Protein AF-A0A109FCH4-F1 (afdb_monomer_lite)

Structure (mmCIF, N/CA/C/O backbone):
data_AF-A0A109FCH4-F1
#
_entry.id   AF-A0A109FCH4-F1
#
loop_
_atom_site.group_PDB
_atom_site.id
_atom_site.type_symbol
_atom_site.label_atom_id
_atom_site.label_alt_id
_atom_site.label_comp_id
_atom_site.label_asym_id
_atom_site.label_entity_id
_atom_site.label_seq_id
_atom_site.pdbx_PDB_ins_code
_atom_site.Cartn_x
_atom_site.Cartn_y
_atom_site.Cartn_z
_atom_site.occupancy
_atom_site.B_iso_or_equiv
_atom_site.auth_seq_id
_atom_site.auth_comp_id
_atom_site.auth_asym_id
_atom_site.auth_atom_id
_atom_site.pdbx_PDB_model_num
ATOM 1 N N . ALA A 1 1 ? 13.100 -38.965 -36.582 1.00 51.53 1 ALA A N 1
ATOM 2 C CA . ALA A 1 1 ? 13.934 -38.171 -35.662 1.00 51.53 1 ALA A CA 1
ATOM 3 C C . ALA A 1 1 ? 13.176 -38.039 -34.350 1.00 51.53 1 ALA A C 1
ATOM 5 O O . ALA A 1 1 ? 12.057 -37.543 -34.364 1.00 51.53 1 ALA A O 1
ATOM 6 N N . GLN A 1 2 ? 13.714 -38.587 -33.262 1.00 56.44 2 GLN A N 1
ATOM 7 C CA . GLN A 1 2 ? 13.117 -38.483 -31.931 1.00 56.44 2 GLN A CA 1
ATOM 8 C C . GLN A 1 2 ? 13.520 -37.127 -31.345 1.00 56.44 2 GLN A C 1
ATOM 10 O O . GLN A 1 2 ? 14.708 -36.819 -31.294 1.00 56.44 2 GLN A O 1
ATOM 15 N N . PHE A 1 3 ? 12.540 -36.293 -30.993 1.00 59.66 3 PHE A N 1
ATOM 16 C CA . PHE A 1 3 ? 12.796 -35.001 -30.355 1.00 59.66 3 PHE A CA 1
ATOM 17 C C . PHE A 1 3 ? 13.486 -35.216 -28.994 1.00 59.66 3 PHE A C 1
ATOM 19 O O . PHE A 1 3 ? 13.134 -36.173 -28.297 1.00 59.66 3 PHE A O 1
ATOM 26 N N . PRO A 1 4 ? 14.454 -34.364 -28.601 1.00 74.62 4 PRO A N 1
ATOM 27 C CA . PRO A 1 4 ? 15.055 -34.445 -27.275 1.00 74.62 4 PRO A CA 1
ATOM 28 C C . PRO A 1 4 ? 13.989 -34.193 -26.190 1.00 74.62 4 PRO A C 1
ATOM 30 O O . PRO A 1 4 ? 13.056 -33.417 -26.429 1.00 74.62 4 PRO A O 1
ATOM 33 N N . PRO A 1 5 ? 14.092 -34.835 -25.009 1.00 70.62 5 PRO A N 1
ATOM 34 C CA . PRO A 1 5 ? 13.203 -34.557 -23.886 1.00 70.62 5 PRO A CA 1
ATOM 35 C C . PRO A 1 5 ? 13.268 -33.066 -23.546 1.00 70.62 5 PRO A C 1
ATOM 37 O O . PRO A 1 5 ? 14.356 -32.523 -23.371 1.00 70.62 5 PRO A O 1
ATOM 40 N N . ARG A 1 6 ? 12.115 -32.394 -23.479 1.00 69.12 6 ARG A N 1
ATOM 41 C CA . ARG A 1 6 ? 12.056 -31.017 -22.976 1.00 69.12 6 ARG A CA 1
ATOM 42 C C . ARG A 1 6 ? 12.426 -31.053 -21.495 1.00 69.12 6 ARG A C 1
ATOM 44 O O . ARG A 1 6 ? 11.813 -31.808 -20.742 1.00 69.12 6 ARG A O 1
ATOM 51 N N . GLU A 1 7 ? 13.422 -30.269 -21.094 1.00 68.62 7 GLU A N 1
ATOM 52 C CA . GLU A 1 7 ? 13.669 -29.998 -19.678 1.00 68.62 7 GLU A CA 1
ATOM 53 C C . GLU A 1 7 ? 12.380 -29.420 -19.070 1.00 68.62 7 GLU A C 1
ATOM 55 O O . GLU A 1 7 ? 11.765 -28.549 -19.694 1.00 68.62 7 GLU A O 1
ATOM 60 N N . PRO A 1 8 ? 11.917 -29.893 -17.900 1.00 60.28 8 PRO A N 1
ATOM 61 C CA . PRO A 1 8 ? 10.798 -29.267 -17.210 1.00 60.28 8 PRO A CA 1
ATOM 62 C C . PRO A 1 8 ? 11.182 -27.830 -16.831 1.00 60.28 8 PRO A C 1
ATOM 64 O O . PRO A 1 8 ? 11.870 -27.601 -15.843 1.00 60.28 8 PRO A O 1
ATOM 67 N N . THR A 1 9 ? 10.758 -26.849 -17.628 1.00 58.59 9 THR A N 1
ATOM 68 C CA . THR A 1 9 ? 10.867 -25.412 -17.318 1.00 58.59 9 THR A CA 1
ATOM 69 C C . THR A 1 9 ? 9.698 -24.953 -16.441 1.00 58.59 9 THR A C 1
ATOM 71 O O . THR A 1 9 ? 9.208 -23.843 -16.605 1.00 58.59 9 THR A O 1
ATOM 74 N N . ASP A 1 10 ? 9.215 -25.799 -15.529 1.00 61.34 10 ASP A N 1
ATOM 75 C CA . ASP A 1 10 ? 8.246 -25.348 -14.533 1.00 61.34 10 ASP A CA 1
ATOM 76 C C . ASP A 1 10 ? 9.011 -24.895 -13.287 1.00 61.34 10 ASP A C 1
ATOM 78 O O . ASP A 1 10 ? 9.591 -25.734 -12.585 1.00 61.34 10 ASP A O 1
ATOM 82 N N . PRO A 1 11 ? 9.059 -23.582 -12.986 1.00 58.03 11 PRO A N 1
ATOM 83 C CA . PRO A 1 11 ? 9.460 -23.151 -11.661 1.00 58.03 11 PRO A CA 1
ATOM 84 C C . PRO A 1 11 ? 8.454 -23.779 -10.691 1.00 58.03 11 PRO A C 1
ATOM 86 O O . PRO A 1 11 ? 7.252 -23.599 -10.833 1.00 58.03 11 PRO A O 1
ATOM 89 N N . ALA A 1 12 ? 8.976 -24.598 -9.782 1.00 60.97 12 ALA A N 1
ATOM 90 C CA . ALA A 1 12 ? 8.263 -25.533 -8.920 1.00 60.97 12 ALA A CA 1
ATOM 91 C C . ALA A 1 12 ? 6.819 -25.137 -8.508 1.00 60.97 12 ALA A C 1
ATOM 93 O O . ALA A 1 12 ? 6.588 -23.984 -8.144 1.00 60.97 12 ALA A O 1
ATOM 94 N N . PRO A 1 13 ? 5.888 -26.105 -8.358 1.00 60.31 13 PRO A N 1
ATOM 95 C CA . PRO A 1 13 ? 4.519 -25.892 -7.839 1.00 60.31 13 PRO A CA 1
ATOM 96 C C . PRO A 1 13 ? 4.459 -25.349 -6.391 1.00 60.31 13 PRO A C 1
ATOM 98 O O . PRO A 1 13 ? 3.411 -25.248 -5.760 1.00 60.31 13 PRO A O 1
ATOM 101 N N . THR A 1 14 ? 5.603 -25.003 -5.807 1.00 61.03 14 THR A N 1
ATOM 102 C CA . THR A 1 14 ? 5.715 -24.437 -4.469 1.00 61.03 14 THR A CA 1
ATOM 103 C C . THR A 1 14 ? 5.437 -22.934 -4.449 1.00 61.03 14 THR A C 1
ATOM 105 O O . THR A 1 14 ? 4.843 -22.468 -3.475 1.00 61.03 14 THR A O 1
ATOM 108 N N . VAL A 1 15 ? 5.777 -22.177 -5.504 1.00 67.69 15 VAL A N 1
ATOM 109 C CA . VAL A 1 15 ? 5.614 -20.704 -5.515 1.00 67.69 15 VAL A CA 1
ATOM 110 C C . VAL A 1 15 ? 4.144 -20.278 -5.434 1.00 67.69 15 VAL A C 1
ATOM 112 O O . VAL A 1 15 ? 3.804 -19.344 -4.709 1.00 67.69 15 VAL A O 1
ATOM 115 N N . GLU A 1 16 ? 3.253 -21.007 -6.107 1.00 72.75 16 GLU A N 1
ATOM 116 C CA . GLU A 1 16 ? 1.803 -20.765 -6.075 1.00 72.75 16 GLU A CA 1
ATOM 117 C C . GLU A 1 16 ? 1.202 -20.993 -4.678 1.00 72.75 16 GLU A C 1
ATOM 119 O O . GLU A 1 16 ? 0.418 -20.180 -4.180 1.00 72.75 16 GLU A O 1
ATOM 124 N N . SER A 1 17 ? 1.634 -22.055 -3.993 1.00 80.12 17 SER A N 1
ATOM 125 C CA . SER A 1 17 ? 1.153 -22.385 -2.648 1.00 80.12 17 SER A CA 1
ATOM 126 C C . SER A 1 17 ? 1.642 -21.389 -1.587 1.00 80.12 17 SER A C 1
ATOM 128 O O . SER A 1 17 ? 0.905 -21.052 -0.658 1.00 80.12 17 SER A O 1
ATOM 130 N N . GLN A 1 18 ? 2.853 -20.849 -1.749 1.00 83.62 18 GLN A N 1
ATOM 131 C CA . GLN A 1 18 ? 3.418 -19.838 -0.852 1.00 83.62 18 GLN A CA 1
ATOM 132 C C . GLN A 1 18 ? 2.664 -18.509 -0.951 1.00 83.62 18 GLN A C 1
ATOM 134 O O . GLN A 1 18 ? 2.356 -17.904 0.078 1.00 83.62 18 GLN A O 1
ATOM 139 N N . GLY A 1 19 ? 2.302 -18.089 -2.168 1.00 87.00 19 GLY A N 1
ATOM 140 C CA . GLY A 1 19 ? 1.474 -16.901 -2.386 1.00 87.00 19 GLY A CA 1
ATOM 141 C C . GLY A 1 19 ? 0.103 -17.016 -1.717 1.00 87.00 19 GLY A C 1
ATOM 142 O O . GLY A 1 19 ? -0.350 -16.064 -1.084 1.00 87.00 19 GLY A O 1
ATOM 143 N N . PHE A 1 20 ? -0.525 -18.195 -1.775 1.00 87.88 20 PHE A N 1
ATOM 144 C CA . PHE A 1 20 ? -1.823 -18.433 -1.137 1.00 87.88 20 PHE A CA 1
ATOM 145 C C . PHE A 1 20 ? -1.762 -18.334 0.394 1.00 87.88 20 PHE A C 1
ATOM 147 O O . PHE A 1 20 ? -2.582 -17.647 1.004 1.00 87.88 20 PHE A O 1
ATOM 154 N N . VAL A 1 21 ? -0.769 -18.966 1.030 1.00 92.25 21 VAL A N 1
ATOM 155 C CA . VAL A 1 21 ? -0.604 -18.899 2.494 1.00 92.25 21 VAL A CA 1
ATOM 156 C C . VAL A 1 21 ? -0.308 -17.470 2.950 1.00 92.25 21 VAL A C 1
ATOM 158 O O . VAL A 1 21 ? -0.890 -17.008 3.933 1.00 92.25 21 VAL A O 1
ATOM 161 N N . LEU A 1 22 ? 0.541 -16.742 2.218 1.00 89.81 22 LEU A N 1
ATOM 162 C CA . LEU A 1 22 ? 0.817 -15.329 2.493 1.00 89.81 22 LEU A CA 1
ATOM 163 C C . LEU A 1 22 ? -0.423 -14.449 2.289 1.00 89.81 22 LEU A C 1
ATOM 165 O O . LEU A 1 22 ? -0.656 -13.529 3.074 1.00 89.81 22 LEU A O 1
ATOM 169 N N . TYR A 1 23 ? -1.249 -14.737 1.282 1.00 91.00 23 TYR A N 1
ATOM 170 C CA . TYR A 1 23 ? -2.497 -14.014 1.043 1.00 91.00 23 TYR A CA 1
ATOM 171 C C . TYR A 1 23 ? -3.487 -14.202 2.198 1.00 91.00 23 TYR A C 1
ATOM 173 O O . TYR A 1 23 ? -3.973 -13.223 2.757 1.00 91.00 23 TYR A O 1
ATOM 181 N N . ILE A 1 24 ? -3.728 -15.443 2.628 1.00 94.50 24 ILE A N 1
ATOM 182 C CA . ILE A 1 24 ? -4.612 -15.713 3.770 1.00 94.50 24 ILE A CA 1
ATOM 183 C C . ILE A 1 24 ? -4.035 -15.125 5.064 1.00 94.50 24 ILE A C 1
ATOM 185 O O . ILE A 1 24 ? -4.763 -14.483 5.821 1.00 94.50 24 ILE A O 1
ATOM 189 N N . GLY A 1 25 ? -2.730 -15.282 5.306 1.00 94.06 25 GLY A N 1
ATOM 190 C CA . GLY A 1 25 ? -2.063 -14.721 6.482 1.00 94.06 25 GLY A CA 1
ATOM 191 C C . GLY A 1 25 ? -2.150 -13.194 6.542 1.00 94.06 25 GLY A C 1
ATOM 192 O O . GLY A 1 25 ? -2.493 -12.637 7.586 1.00 94.06 25 GLY A O 1
ATOM 193 N N . SER A 1 26 ? -1.908 -12.514 5.418 1.00 92.88 26 SER A N 1
ATOM 194 C CA . SER A 1 26 ? -2.032 -11.055 5.324 1.00 92.88 26 SER A CA 1
ATOM 195 C C . SER A 1 26 ? -3.479 -10.589 5.471 1.00 92.88 26 SER A C 1
ATOM 197 O O . SER A 1 26 ? -3.720 -9.596 6.152 1.00 92.88 26 SER A O 1
ATOM 199 N N . LEU A 1 27 ? -4.451 -11.330 4.931 1.00 91.38 27 LEU A N 1
ATOM 200 C CA . LEU A 1 27 ? -5.872 -11.025 5.082 1.00 91.38 27 LEU A CA 1
ATOM 201 C C . LEU A 1 27 ? -6.338 -11.168 6.537 1.00 91.38 27 LEU A C 1
ATOM 203 O O . LEU A 1 27 ? -7.013 -10.278 7.049 1.00 91.38 27 LEU A O 1
ATOM 207 N N . VAL A 1 28 ? -5.942 -12.237 7.234 1.00 91.69 28 VAL A N 1
ATOM 208 C CA . VAL A 1 28 ? -6.255 -12.422 8.663 1.00 91.69 28 VAL A CA 1
ATOM 209 C C . VAL A 1 28 ? -5.618 -11.318 9.507 1.00 91.69 28 VAL A C 1
ATOM 211 O O . VAL A 1 28 ? -6.297 -10.725 10.346 1.00 91.69 28 VAL A O 1
ATOM 214 N N . ALA A 1 29 ? -4.344 -11.001 9.263 1.00 88.12 29 ALA A N 1
ATOM 215 C CA . ALA A 1 29 ? -3.657 -9.910 9.950 1.00 88.12 29 ALA A CA 1
ATOM 216 C C . ALA A 1 29 ? -4.328 -8.554 9.676 1.00 88.12 29 ALA A C 1
ATOM 218 O O . ALA A 1 29 ? -4.507 -7.757 10.594 1.00 88.12 29 ALA A O 1
ATOM 219 N N . TYR A 1 30 ? -4.759 -8.312 8.436 1.00 84.31 30 TYR A N 1
ATOM 220 C CA . TYR A 1 30 ? -5.465 -7.096 8.047 1.00 84.31 30 TYR A CA 1
ATOM 221 C C . TYR A 1 30 ? -6.823 -6.974 8.741 1.00 84.31 30 TYR A C 1
ATOM 223 O O . TYR A 1 30 ? -7.126 -5.931 9.311 1.00 84.31 30 TYR A O 1
ATOM 231 N N . VAL A 1 31 ? -7.622 -8.042 8.774 1.00 85.69 31 VAL A N 1
ATOM 232 C CA . VAL A 1 31 ? -8.904 -8.045 9.496 1.00 85.69 31 VAL A CA 1
ATOM 233 C C . VAL A 1 31 ? -8.684 -7.821 10.991 1.00 85.69 31 VAL A C 1
ATOM 235 O O . VAL A 1 31 ? -9.387 -7.011 11.587 1.00 85.69 31 VAL A O 1
ATOM 238 N N . MET A 1 32 ? -7.686 -8.470 11.596 1.00 83.12 32 MET A N 1
ATOM 239 C CA . MET A 1 32 ? -7.332 -8.254 13.003 1.00 83.12 32 MET A CA 1
ATOM 240 C C . MET A 1 32 ? -6.916 -6.801 13.270 1.00 83.12 32 MET A C 1
ATOM 242 O O . MET A 1 32 ? -7.343 -6.214 14.263 1.00 83.12 32 MET A O 1
ATOM 246 N N . TYR A 1 33 ? -6.146 -6.203 12.360 1.00 80.38 33 TYR A N 1
ATOM 247 C CA . TYR A 1 33 ? -5.768 -4.795 12.412 1.00 80.38 33 TYR A CA 1
ATOM 248 C C . TYR A 1 33 ? -6.984 -3.864 12.311 1.00 80.38 33 TYR A C 1
ATOM 250 O O . TYR A 1 33 ? -7.102 -2.936 13.108 1.00 80.38 33 TYR A O 1
ATOM 258 N N . LEU A 1 34 ? -7.919 -4.125 11.390 1.00 80.31 34 LEU A N 1
ATOM 259 C CA . LEU A 1 34 ? -9.155 -3.345 11.275 1.00 80.31 34 LEU A CA 1
ATOM 260 C C . LEU A 1 34 ? -10.013 -3.478 12.534 1.00 80.31 34 LEU A C 1
ATOM 262 O O . LEU A 1 34 ? -10.495 -2.474 13.052 1.00 80.31 34 LEU A O 1
ATOM 266 N N . VAL A 1 35 ? -10.178 -4.695 13.058 1.00 78.75 35 VAL A N 1
ATOM 267 C CA . VAL A 1 35 ? -10.902 -4.919 14.314 1.00 78.75 35 VAL A CA 1
ATOM 268 C C . VAL A 1 35 ? -10.251 -4.108 15.430 1.00 78.75 35 VAL A C 1
ATOM 270 O O . VAL A 1 35 ? -10.953 -3.366 16.103 1.00 78.75 35 VAL A O 1
ATOM 273 N N . TRP A 1 36 ? -8.926 -4.154 15.578 1.00 74.81 36 TRP A N 1
ATOM 274 C CA . TRP A 1 36 ? -8.209 -3.353 16.573 1.00 74.81 36 TRP A CA 1
ATOM 275 C C . TRP A 1 36 ? -8.378 -1.835 16.368 1.00 74.81 36 TRP A C 1
ATOM 277 O O . TRP A 1 36 ? -8.607 -1.110 17.333 1.00 74.81 36 TRP A O 1
ATOM 287 N N . ALA A 1 37 ? -8.337 -1.352 15.124 1.00 74.88 37 ALA A N 1
ATOM 288 C CA . ALA A 1 37 ? -8.497 0.065 14.796 1.00 74.88 37 ALA A CA 1
ATOM 289 C C . ALA A 1 37 ? -9.921 0.590 15.080 1.00 74.88 37 ALA A C 1
ATOM 291 O O . ALA A 1 37 ? -10.087 1.695 15.604 1.00 74.88 37 ALA A O 1
ATOM 292 N N . PHE A 1 38 ? -10.952 -0.198 14.756 1.00 70.81 38 PHE A N 1
ATOM 293 C CA . PHE A 1 38 ? -12.358 0.207 14.873 1.00 70.81 38 PHE A CA 1
ATOM 294 C C . PHE A 1 38 ? -13.008 -0.145 16.220 1.00 70.81 38 PHE A C 1
ATOM 296 O O . PHE A 1 38 ? -14.045 0.436 16.553 1.00 70.81 38 PHE A O 1
ATOM 303 N N . LEU A 1 39 ? -12.437 -1.054 17.019 1.00 68.12 39 LEU A N 1
ATOM 304 C CA . LEU A 1 39 ? -13.032 -1.455 18.297 1.00 68.12 39 LEU A CA 1
ATOM 305 C C . LEU A 1 39 ? -13.021 -0.280 19.295 1.00 68.12 39 LEU A C 1
ATOM 307 O O . LEU A 1 39 ? -11.967 0.322 19.515 1.00 68.12 39 LEU A O 1
ATOM 311 N N . PRO A 1 40 ? -14.167 0.091 19.901 1.00 62.84 40 PRO A N 1
ATOM 312 C CA . PRO A 1 40 ? -14.219 1.215 20.824 1.00 62.84 40 PRO A CA 1
ATOM 313 C C . PRO A 1 40 ? -13.473 0.911 22.132 1.00 62.84 40 PRO A C 1
ATOM 315 O O . PRO A 1 40 ? -13.527 -0.201 22.650 1.00 62.84 40 PRO A O 1
ATOM 318 N N . GLU A 1 41 ? -12.815 1.938 22.672 1.00 60.78 41 GLU A N 1
ATOM 319 C CA . GLU A 1 41 ? -11.886 1.917 23.818 1.00 60.78 41 GLU A CA 1
ATOM 320 C C . GLU A 1 41 ? -12.429 1.184 25.059 1.00 60.78 41 GLU A C 1
ATOM 322 O O . GLU A 1 41 ? -11.699 0.481 25.752 1.00 60.78 41 GLU A O 1
ATOM 327 N N . GLN A 1 42 ? -13.746 1.239 25.266 1.00 60.28 42 GLN A N 1
ATOM 328 C CA . GLN A 1 42 ? -14.472 0.527 26.321 1.00 60.28 42 GLN A CA 1
ATOM 329 C C . GLN A 1 42 ? -14.291 -1.005 26.309 1.00 60.28 42 GLN A C 1
ATOM 331 O O . GLN A 1 42 ? -14.307 -1.625 27.369 1.00 60.28 42 GLN A O 1
ATOM 336 N N . TRP A 1 43 ? -14.075 -1.626 25.144 1.00 63.78 43 TRP A N 1
ATOM 337 C CA . TRP A 1 43 ? -13.827 -3.072 25.048 1.00 63.78 43 TRP A CA 1
ATOM 338 C C . TRP A 1 43 ? -12.364 -3.431 25.333 1.00 63.78 43 TRP A C 1
ATOM 340 O O . TRP A 1 43 ? -12.095 -4.488 25.890 1.00 63.78 43 TRP A O 1
ATOM 350 N N . LEU A 1 44 ? -11.423 -2.544 24.997 1.00 65.19 44 LEU A N 1
ATOM 351 C CA . LEU A 1 44 ? -9.991 -2.720 25.273 1.00 65.19 44 LEU A CA 1
ATOM 352 C C . LEU A 1 44 ? -9.691 -2.620 26.773 1.00 65.19 44 LEU A C 1
ATOM 354 O O . LEU A 1 44 ? -8.972 -3.460 27.315 1.00 65.19 44 LEU A O 1
ATOM 358 N N . VAL A 1 45 ? -10.320 -1.657 27.453 1.00 63.28 45 VAL A N 1
ATOM 359 C CA . VAL A 1 45 ? -10.242 -1.520 28.915 1.00 63.28 45 VAL A CA 1
ATOM 360 C C . VAL A 1 45 ? -10.877 -2.731 29.611 1.00 63.28 45 VAL A C 1
ATOM 362 O O . VAL A 1 45 ? -10.325 -3.237 30.583 1.00 63.28 45 VAL A O 1
ATOM 365 N N . ALA A 1 46 ? -11.980 -3.270 29.075 1.00 62.97 46 ALA A N 1
ATOM 366 C CA . ALA A 1 46 ? -12.618 -4.477 29.611 1.00 62.97 46 ALA A CA 1
ATOM 367 C C . ALA A 1 46 ? -11.759 -5.7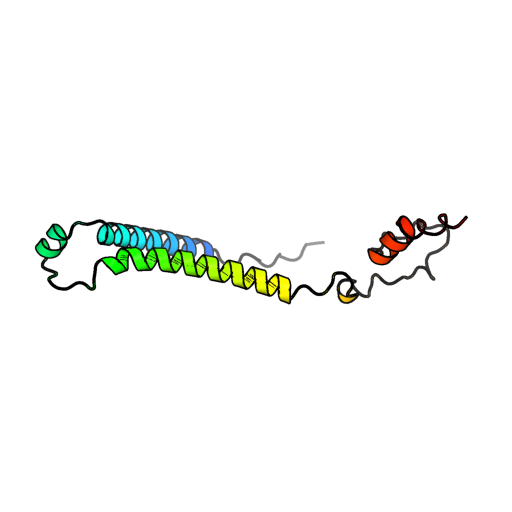52 29.468 1.00 62.97 46 ALA A C 1
ATOM 369 O O . ALA A 1 46 ? -11.927 -6.691 30.243 1.00 62.97 46 ALA A O 1
ATOM 370 N N . ILE A 1 47 ? -10.832 -5.785 28.505 1.00 69.94 47 ILE A N 1
ATOM 371 C CA . ILE A 1 47 ? -9.877 -6.888 28.289 1.00 69.94 47 ILE A CA 1
ATOM 372 C C . ILE A 1 47 ? -8.618 -6.730 29.177 1.00 69.94 47 ILE A C 1
ATOM 374 O O . ILE A 1 47 ? -7.789 -7.635 29.242 1.00 69.94 47 ILE A O 1
ATOM 378 N N . GLY A 1 48 ? -8.497 -5.626 29.929 1.00 66.56 48 GLY A N 1
ATOM 379 C CA . GLY A 1 48 ? -7.415 -5.404 30.897 1.00 66.56 48 GLY A CA 1
ATOM 380 C C . GLY A 1 48 ? -6.135 -4.816 30.298 1.00 66.56 48 GLY A C 1
ATOM 381 O O . GLY A 1 48 ? -5.067 -4.933 30.893 1.00 66.56 48 GLY A O 1
ATOM 382 N N . ILE A 1 49 ? -6.216 -4.194 29.118 1.00 60.91 49 ILE A N 1
ATOM 383 C CA . ILE A 1 49 ? -5.076 -3.522 28.482 1.00 60.91 49 ILE A CA 1
ATOM 384 C C . ILE A 1 49 ? -5.157 -2.031 28.829 1.00 60.91 49 ILE A C 1
ATOM 386 O O . ILE A 1 49 ? -5.814 -1.252 28.145 1.00 60.91 49 ILE A O 1
ATOM 390 N N . GLU A 1 50 ? -4.507 -1.639 29.925 1.00 58.31 50 GLU A N 1
ATOM 391 C CA . GLU A 1 50 ? -4.528 -0.260 30.449 1.00 58.31 50 GLU A CA 1
ATOM 392 C C . GLU A 1 50 ? -3.559 0.695 29.736 1.00 58.31 50 GLU A C 1
ATOM 394 O O . GLU A 1 50 ? -3.646 1.908 29.916 1.00 58.31 50 GLU A O 1
ATOM 399 N N . TRP A 1 51 ? -2.651 0.184 28.897 1.00 53.44 51 TRP A N 1
ATOM 400 C CA . TRP A 1 51 ? -1.700 1.010 28.153 1.00 53.44 51 TRP A CA 1
ATOM 401 C C . TRP A 1 51 ? -1.637 0.598 26.681 1.00 53.44 51 TRP A C 1
ATOM 403 O O . TRP A 1 51 ? -1.184 -0.500 26.354 1.00 53.44 51 TRP A O 1
ATOM 413 N N . TYR A 1 52 ? -2.067 1.494 25.790 1.00 62.88 52 TYR A N 1
ATOM 414 C CA . TYR A 1 52 ? -1.822 1.398 24.352 1.00 62.88 52 TYR A CA 1
ATOM 415 C C . TYR A 1 52 ? -1.258 2.736 23.829 1.00 62.88 52 TYR A C 1
ATOM 417 O O . TYR A 1 52 ? -1.688 3.796 24.291 1.00 62.88 52 TYR A O 1
ATOM 425 N N . PRO A 1 53 ? -0.273 2.725 22.906 1.00 58.97 53 PRO A N 1
ATOM 426 C CA . PRO A 1 53 ? 0.191 3.942 22.238 1.00 58.97 53 PRO A CA 1
ATOM 427 C C . PRO A 1 53 ? -0.971 4.566 21.453 1.00 58.97 53 PRO A C 1
ATOM 429 O O . PRO A 1 53 ? -1.784 3.835 20.898 1.00 58.97 53 PRO A O 1
ATOM 432 N N . SER A 1 54 ? -1.060 5.901 21.440 1.00 63.56 54 SER A N 1
ATOM 433 C CA . SER A 1 54 ? -2.243 6.671 21.021 1.00 63.56 54 SER A CA 1
ATOM 434 C C . SER A 1 54 ? -2.980 6.129 19.785 1.00 63.56 54 SER A C 1
ATOM 436 O O . SER A 1 54 ? -2.393 5.660 18.811 1.00 63.56 54 SER A O 1
ATOM 438 N N . ARG A 1 55 ? -4.311 6.234 19.787 1.00 66.12 55 ARG A N 1
ATOM 439 C CA . ARG A 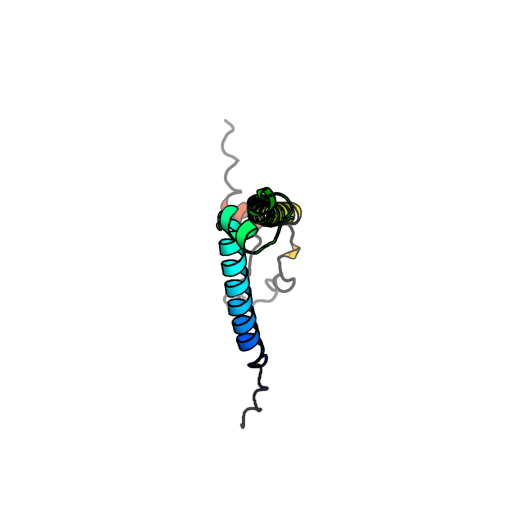1 55 ? -5.178 5.701 18.718 1.00 66.12 55 ARG A CA 1
ATOM 440 C C . ARG A 1 55 ? -4.890 6.290 17.331 1.00 66.12 55 ARG A C 1
ATOM 442 O O . ARG A 1 55 ? -5.271 5.703 16.322 1.00 66.12 55 ARG A O 1
ATOM 449 N N . ASP A 1 56 ? -4.163 7.401 17.281 1.00 69.75 56 ASP A N 1
ATOM 450 C CA . ASP A 1 56 ? -3.711 8.072 16.062 1.00 69.75 56 ASP A CA 1
ATOM 451 C C . ASP A 1 56 ? -2.872 7.157 15.163 1.00 69.75 56 ASP A C 1
ATOM 453 O O . ASP A 1 56 ? -2.926 7.276 13.939 1.00 69.75 56 ASP A O 1
ATOM 457 N N . TRP A 1 57 ? -2.158 6.183 15.737 1.00 72.50 57 TRP A N 1
ATOM 458 C CA . TRP A 1 57 ? -1.385 5.204 14.968 1.00 72.50 57 TRP A CA 1
ATOM 459 C C . TRP A 1 57 ? -2.259 4.347 14.040 1.00 72.50 57 TRP A C 1
ATOM 461 O O . TRP A 1 57 ? -1.800 3.944 12.969 1.00 72.50 57 TRP A O 1
ATOM 471 N N . ALA A 1 58 ? -3.534 4.129 14.380 1.00 75.31 58 ALA A N 1
ATOM 472 C CA . ALA A 1 58 ? -4.479 3.434 13.506 1.00 75.31 58 ALA A CA 1
ATOM 473 C C . ALA A 1 58 ? -4.792 4.225 12.220 1.00 75.31 58 ALA A C 1
ATOM 475 O O . ALA A 1 58 ? -5.109 3.632 11.194 1.00 75.31 58 ALA A O 1
ATOM 476 N N . LEU A 1 59 ? -4.672 5.555 12.254 1.00 72.50 59 LEU A N 1
ATOM 477 C CA . LEU A 1 59 ? -4.847 6.421 11.086 1.00 72.50 59 LEU A CA 1
ATOM 478 C C . LEU A 1 59 ? -3.512 6.698 10.377 1.00 72.50 59 LEU A C 1
ATOM 480 O O . LEU A 1 59 ? -3.456 6.735 9.147 1.00 72.50 59 LEU A O 1
ATOM 484 N N . LEU A 1 60 ? -2.428 6.872 11.141 1.00 83.50 60 LEU A N 1
ATOM 485 C CA . LEU A 1 60 ? -1.106 7.159 10.585 1.00 83.50 60 LEU A CA 1
ATOM 486 C C . LEU A 1 60 ? -0.589 6.021 9.705 1.00 83.50 60 LEU A C 1
ATOM 488 O O . LEU A 1 60 ? -0.028 6.300 8.653 1.00 83.50 60 LEU A O 1
ATOM 492 N N . VAL A 1 61 ? -0.779 4.758 10.100 1.00 81.69 61 VAL A N 1
ATOM 493 C CA . VAL A 1 61 ? -0.290 3.600 9.331 1.00 81.69 61 VAL A CA 1
ATOM 494 C C . VAL A 1 61 ? -0.870 3.552 7.906 1.00 81.69 61 VAL A C 1
ATOM 496 O O . VAL A 1 61 ? -0.078 3.549 6.962 1.00 81.69 61 VAL A O 1
ATOM 499 N N . PRO A 1 62 ? -2.202 3.566 7.683 1.00 81.12 62 PRO A N 1
ATOM 500 C CA . PRO A 1 62 ? -2.752 3.543 6.330 1.00 81.12 62 PRO A CA 1
ATOM 501 C C . PRO A 1 62 ? -2.419 4.819 5.550 1.00 81.12 62 PRO A C 1
ATOM 503 O O . PRO A 1 62 ? -2.100 4.734 4.365 1.00 81.12 62 PRO A O 1
ATOM 506 N N . ALA A 1 63 ? -2.419 5.987 6.202 1.00 84.38 63 ALA A N 1
ATOM 507 C CA . ALA A 1 63 ? -2.035 7.239 5.552 1.00 84.38 63 ALA A CA 1
ATOM 508 C C . ALA A 1 63 ? -0.571 7.211 5.077 1.00 84.38 63 ALA A C 1
ATOM 510 O O . ALA A 1 63 ? -0.273 7.606 3.950 1.00 84.38 63 ALA A O 1
ATOM 511 N N . TRP A 1 64 ? 0.341 6.691 5.902 1.00 89.12 64 TRP A N 1
ATOM 512 C CA . TRP A 1 64 ? 1.758 6.584 5.570 1.00 89.12 64 TRP A CA 1
ATOM 513 C C . TRP A 1 64 ? 2.010 5.587 4.436 1.00 89.12 64 TRP A C 1
ATOM 515 O O . TRP A 1 64 ? 2.803 5.882 3.547 1.00 89.12 64 TRP A O 1
ATOM 525 N N . ILE A 1 65 ? 1.288 4.459 4.400 1.00 89.62 65 ILE A N 1
ATOM 526 C CA . ILE A 1 65 ? 1.364 3.494 3.289 1.00 89.62 65 ILE A CA 1
ATOM 527 C C . ILE A 1 65 ? 0.950 4.151 1.967 1.00 89.62 65 ILE A C 1
ATOM 529 O O . ILE A 1 65 ? 1.672 4.032 0.978 1.00 89.62 65 ILE A O 1
ATOM 533 N N . VAL A 1 66 ? -0.173 4.877 1.939 1.00 89.69 66 VAL A N 1
ATOM 534 C CA . VAL A 1 66 ? -0.636 5.578 0.727 1.00 89.69 66 VAL A CA 1
ATOM 535 C C . VAL A 1 66 ? 0.395 6.610 0.263 1.00 89.69 66 VAL A C 1
ATOM 537 O O . VAL A 1 66 ? 0.722 6.663 -0.923 1.00 89.69 66 VAL A O 1
ATOM 540 N N . MET A 1 67 ? 0.957 7.387 1.194 1.00 93.00 67 MET A N 1
ATOM 541 C CA . MET A 1 67 ? 2.004 8.366 0.889 1.00 93.00 67 MET A CA 1
ATOM 542 C C . MET A 1 67 ? 3.288 7.710 0.371 1.00 93.00 67 MET A C 1
ATOM 544 O O . MET A 1 67 ? 3.893 8.223 -0.568 1.00 93.00 67 MET A O 1
ATOM 548 N N . LEU A 1 68 ? 3.690 6.569 0.936 1.00 93.75 68 LEU A N 1
ATOM 549 C CA . LEU A 1 68 ? 4.860 5.812 0.493 1.00 93.75 68 LEU A CA 1
ATOM 550 C C . LEU A 1 68 ? 4.660 5.285 -0.930 1.00 93.75 68 LEU A C 1
ATOM 552 O O . LEU A 1 68 ? 5.538 5.459 -1.772 1.00 93.75 68 LEU A O 1
ATOM 556 N N . VAL A 1 69 ? 3.497 4.700 -1.227 1.00 93.62 69 VAL A N 1
ATOM 557 C CA . VAL A 1 69 ? 3.163 4.227 -2.579 1.00 93.62 69 VAL A CA 1
ATOM 558 C C . VAL A 1 69 ? 3.206 5.386 -3.576 1.00 93.62 69 VAL A C 1
ATOM 560 O O . VAL A 1 69 ? 3.885 5.287 -4.598 1.00 93.62 69 VAL A O 1
ATOM 563 N N . ALA A 1 70 ? 2.555 6.510 -3.262 1.00 93.88 70 ALA A N 1
ATOM 564 C CA . ALA A 1 70 ? 2.595 7.704 -4.105 1.00 93.88 70 ALA A CA 1
ATOM 565 C C . ALA A 1 70 ? 4.035 8.206 -4.324 1.00 93.88 70 ALA A C 1
ATOM 567 O O . ALA A 1 70 ? 4.416 8.519 -5.451 1.00 93.88 70 ALA A O 1
ATOM 568 N N . PHE A 1 71 ? 4.858 8.222 -3.273 1.00 95.00 71 PHE A N 1
ATOM 569 C CA . PHE A 1 71 ? 6.264 8.612 -3.350 1.00 95.00 71 PHE A CA 1
ATOM 570 C C . PHE A 1 71 ? 7.084 7.692 -4.269 1.00 95.00 71 PHE A C 1
ATOM 572 O O . PHE A 1 71 ? 7.850 8.182 -5.101 1.00 95.00 71 PHE A O 1
ATOM 579 N N . VAL A 1 72 ? 6.905 6.371 -4.180 1.00 95.69 72 VAL A N 1
ATOM 580 C CA . VAL A 1 72 ? 7.566 5.402 -5.074 1.00 95.69 72 VAL A CA 1
ATOM 581 C C . VAL A 1 72 ? 7.154 5.619 -6.533 1.00 95.69 72 VAL A C 1
ATOM 583 O O . VAL A 1 72 ? 8.012 5.641 -7.410 1.00 95.69 72 VAL A O 1
ATOM 586 N N . TYR A 1 73 ? 5.871 5.853 -6.812 1.00 94.69 73 TYR A N 1
ATOM 587 C CA . TYR A 1 73 ? 5.420 6.123 -8.182 1.00 94.69 73 TYR A CA 1
ATOM 588 C C . TYR A 1 73 ? 5.976 7.433 -8.742 1.00 94.69 73 TYR A C 1
ATOM 590 O O . TYR A 1 73 ? 6.467 7.459 -9.870 1.00 94.69 73 TYR A O 1
ATOM 598 N N . ILE A 1 74 ? 5.931 8.514 -7.959 1.00 94.88 74 ILE A N 1
ATOM 599 C CA . ILE A 1 74 ? 6.453 9.819 -8.381 1.00 94.88 74 ILE A CA 1
ATOM 600 C C . ILE A 1 74 ? 7.964 9.739 -8.597 1.00 94.88 74 ILE A C 1
ATOM 602 O O . ILE A 1 74 ? 8.463 10.224 -9.610 1.00 94.88 74 ILE A O 1
ATOM 606 N N . SER A 1 75 ? 8.697 9.108 -7.678 1.00 93.62 75 SER A N 1
ATOM 607 C CA . SER A 1 75 ? 10.142 8.919 -7.825 1.00 93.62 75 SER A CA 1
ATOM 608 C C . SER A 1 75 ? 10.483 8.071 -9.046 1.00 93.62 75 SER A C 1
ATOM 610 O O . SER A 1 75 ? 11.360 8.465 -9.804 1.00 93.62 75 SER A O 1
ATOM 612 N N . TYR A 1 76 ? 9.763 6.977 -9.301 1.00 91.81 76 TYR A N 1
ATOM 613 C CA . TYR A 1 76 ? 9.947 6.169 -10.506 1.00 91.81 76 TYR A CA 1
ATOM 614 C C . TYR A 1 76 ? 9.672 6.964 -11.788 1.00 91.81 76 TYR A C 1
ATOM 616 O O . TYR A 1 76 ? 10.439 6.880 -12.747 1.00 91.81 76 TYR A O 1
ATOM 624 N N . PHE A 1 77 ? 8.614 7.775 -11.801 1.00 90.00 77 PHE A N 1
ATOM 625 C CA . PHE A 1 77 ? 8.297 8.658 -12.921 1.00 90.00 77 PHE A CA 1
ATOM 626 C C . PHE A 1 77 ? 9.404 9.694 -13.160 1.00 90.00 77 PHE A C 1
ATOM 628 O O . PHE A 1 77 ? 9.857 9.863 -14.290 1.00 90.00 77 PHE A O 1
ATOM 635 N N . LEU A 1 78 ? 9.893 10.338 -12.097 1.00 90.31 78 LEU A N 1
ATOM 636 C CA . LEU A 1 78 ? 11.020 11.272 -12.155 1.00 90.31 78 LEU A CA 1
ATOM 637 C C . LEU A 1 78 ? 12.298 10.589 -12.645 1.00 90.31 78 LEU A C 1
ATOM 639 O O . LEU A 1 78 ? 13.017 11.164 -13.455 1.00 90.31 78 LEU A O 1
ATOM 643 N N . LEU A 1 79 ? 12.567 9.365 -12.186 1.00 88.50 79 LEU A N 1
ATOM 644 C CA . LEU A 1 79 ? 13.713 8.576 -12.630 1.00 88.50 79 LEU A CA 1
ATOM 645 C C . LEU A 1 79 ? 13.588 8.219 -14.106 1.00 88.50 79 LEU A C 1
ATOM 647 O O . LEU A 1 79 ? 14.551 8.354 -14.841 1.00 88.50 79 LEU A O 1
ATOM 651 N N . THR A 1 80 ? 12.398 7.827 -14.552 1.00 85.19 80 THR A N 1
ATOM 652 C CA . THR A 1 80 ? 12.129 7.535 -15.964 1.00 85.19 80 THR A CA 1
ATOM 653 C C . THR A 1 80 ? 12.349 8.781 -16.815 1.00 85.19 80 THR A C 1
ATOM 655 O O . THR A 1 80 ? 13.032 8.704 -17.829 1.00 85.19 80 THR A O 1
ATOM 658 N N . MET A 1 81 ? 11.862 9.944 -16.375 1.00 81.69 81 MET A N 1
ATOM 659 C CA . MET A 1 81 ? 12.104 11.225 -17.049 1.00 81.69 81 MET A CA 1
ATOM 660 C C . MET A 1 81 ? 13.591 11.601 -17.071 1.00 81.69 81 MET A C 1
ATOM 662 O O . MET A 1 81 ? 14.102 12.015 -18.106 1.00 81.69 81 MET A O 1
ATOM 666 N N . TYR A 1 82 ? 14.302 11.429 -15.955 1.00 82.38 82 TYR A N 1
ATOM 667 C CA . TYR A 1 82 ? 15.736 11.710 -15.863 1.00 82.38 82 TYR A CA 1
ATOM 668 C C . TYR A 1 82 ? 16.577 10.746 -16.713 1.00 82.38 82 TYR A C 1
ATOM 670 O O . TYR A 1 82 ? 17.578 11.139 -17.304 1.00 82.38 82 TYR A O 1
ATOM 678 N N . SER A 1 83 ? 16.165 9.483 -16.780 1.00 74.44 83 SER A N 1
ATOM 679 C CA . SER A 1 83 ? 16.833 8.409 -17.510 1.00 74.44 83 SER A CA 1
ATOM 680 C C . SER A 1 83 ? 16.295 8.210 -18.923 1.00 74.44 83 SER A C 1
ATOM 682 O O . SER A 1 83 ? 16.665 7.219 -19.539 1.00 74.44 83 SER A O 1
ATOM 684 N N . THR A 1 84 ? 15.447 9.101 -19.448 1.00 66.88 84 THR A N 1
ATOM 685 C CA . THR A 1 84 ? 15.068 9.077 -20.866 1.00 66.88 84 THR A CA 1
ATOM 686 C C . THR A 1 84 ? 16.214 9.709 -21.665 1.00 66.88 84 THR A C 1
ATOM 688 O O . THR A 1 84 ? 16.322 10.938 -21.674 1.00 66.88 84 THR A O 1
ATOM 691 N N . PRO A 1 85 ? 17.104 8.932 -22.323 1.00 59.41 85 PRO A N 1
ATOM 692 C CA . PRO A 1 85 ? 17.945 9.485 -23.376 1.00 59.41 85 PRO A CA 1
ATOM 693 C C . PRO A 1 85 ? 17.037 10.151 -24.411 1.00 59.41 85 PRO A C 1
ATOM 695 O O . PRO A 1 85 ? 15.942 9.654 -24.687 1.00 59.41 85 PRO A O 1
ATOM 698 N N . SER A 1 86 ? 17.469 11.279 -24.981 1.00 55.84 86 SER A N 1
ATOM 699 C CA . SER A 1 86 ? 16.760 11.864 -26.116 1.00 55.84 86 SER A CA 1
ATOM 700 C C . SER A 1 86 ? 16.522 10.768 -27.159 1.00 55.84 86 SER A C 1
ATOM 702 O O . SER A 1 86 ? 17.409 9.958 -27.432 1.00 55.84 86 SER A O 1
ATOM 704 N N . LEU A 1 87 ? 15.329 10.742 -27.760 1.00 55.50 87 LEU A N 1
ATOM 705 C CA . LEU A 1 87 ? 14.950 9.793 -28.821 1.00 55.50 87 LEU A CA 1
ATOM 706 C C . LEU A 1 87 ? 15.890 9.838 -30.054 1.00 55.50 87 LEU A C 1
ATOM 708 O O . LEU A 1 87 ? 15.706 9.078 -30.997 1.00 55.50 87 LEU A O 1
ATOM 712 N N . ALA A 1 88 ? 16.888 10.725 -30.027 1.00 54.34 88 ALA A N 1
ATOM 713 C CA . ALA A 1 88 ? 17.928 10.954 -31.015 1.00 54.34 88 ALA A CA 1
ATOM 714 C C . ALA A 1 88 ? 19.197 10.100 -30.813 1.00 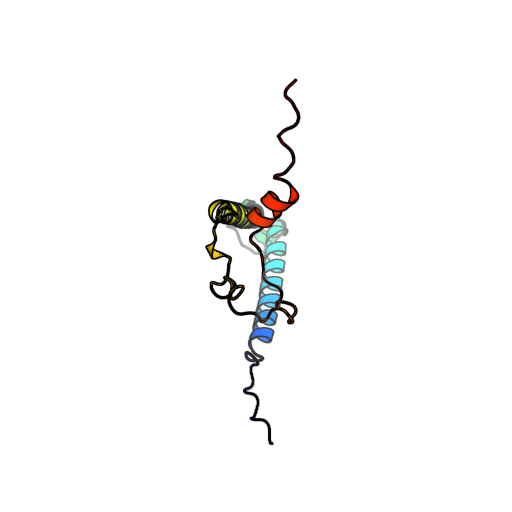54.34 88 ALA A C 1
ATOM 716 O O . ALA A 1 88 ? 20.118 10.171 -31.626 1.00 54.34 88 ALA A O 1
ATOM 717 N N . LEU A 1 89 ? 19.319 9.325 -29.725 1.00 54.91 89 LEU A N 1
ATOM 718 C CA . LEU A 1 89 ? 20.531 8.531 -29.510 1.00 54.91 89 LEU A CA 1
ATOM 719 C C . LEU A 1 89 ? 20.520 7.255 -30.380 1.00 54.91 89 LEU A C 1
ATOM 721 O O . LEU A 1 89 ? 19.611 6.436 -30.251 1.00 54.91 89 LEU A O 1
ATOM 725 N N . PRO A 1 90 ? 21.549 7.031 -31.223 1.00 54.62 90 PRO A N 1
ATOM 726 C CA . PRO A 1 90 ? 21.630 5.908 -32.164 1.00 54.62 90 PRO A CA 1
ATOM 727 C C . PRO A 1 90 ? 21.837 4.537 -31.491 1.00 54.62 90 PRO A C 1
ATOM 729 O O . PRO A 1 90 ? 22.010 3.532 -32.173 1.00 54.62 90 PRO A O 1
ATOM 732 N N . GLU A 1 91 ? 21.828 4.477 -30.159 1.00 54.06 91 GLU A N 1
ATOM 733 C CA . GLU A 1 91 ? 22.078 3.267 -29.367 1.00 54.06 91 GLU A CA 1
ATOM 734 C C . GLU A 1 91 ? 20.854 2.333 -29.289 1.00 54.06 91 GLU A C 1
ATOM 736 O O . GLU A 1 91 ? 20.981 1.160 -28.946 1.00 54.06 91 GLU A O 1
ATOM 741 N N . SER A 1 92 ? 19.668 2.823 -29.663 1.00 52.66 92 SER A N 1
ATOM 742 C CA . SER A 1 92 ? 18.448 2.020 -29.832 1.00 52.66 92 SER A CA 1
ATOM 743 C C . SER A 1 92 ? 18.399 1.249 -31.159 1.00 52.66 92 SER A C 1
ATOM 745 O O . SER A 1 92 ? 17.499 0.433 -31.356 1.00 52.66 92 SER A O 1
ATOM 747 N N . TYR A 1 93 ? 19.376 1.451 -32.050 1.00 54.31 93 TYR A N 1
ATOM 748 C CA . TYR A 1 93 ? 19.510 0.696 -33.293 1.00 54.31 93 TYR A CA 1
ATOM 749 C C . TYR A 1 93 ? 20.483 -0.467 -33.068 1.00 54.31 93 TYR A C 1
ATOM 751 O O . TYR A 1 93 ? 21.674 -0.264 -32.838 1.00 54.31 93 TYR A O 1
ATOM 759 N N . ASP A 1 94 ? 19.981 -1.707 -33.138 1.00 54.31 94 ASP A N 1
ATOM 760 C CA . ASP A 1 94 ? 20.825 -2.908 -33.197 1.00 54.31 94 ASP A CA 1
ATOM 761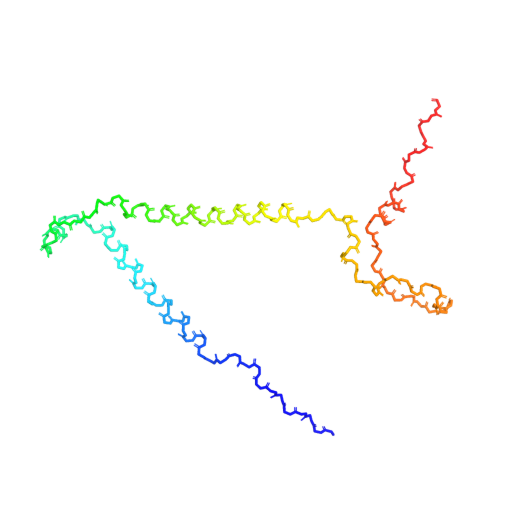 C C . ASP A 1 94 ? 21.824 -2.710 -34.343 1.00 54.31 94 ASP A C 1
ATOM 763 O O . ASP A 1 94 ? 21.408 -2.590 -35.490 1.00 54.31 94 ASP A O 1
ATOM 767 N N . GLY A 1 95 ? 23.135 -2.673 -34.074 1.00 55.38 95 GLY A N 1
ATOM 768 C CA . GLY A 1 95 ? 24.186 -2.388 -35.071 1.00 55.38 95 GLY A CA 1
ATOM 769 C C . GLY A 1 95 ? 24.243 -3.355 -36.268 1.00 55.38 95 GLY A C 1
ATOM 770 O O . GLY A 1 95 ? 25.120 -3.243 -37.120 1.00 55.38 95 GLY A O 1
ATOM 771 N N . LYS A 1 96 ? 23.305 -4.306 -36.339 1.00 53.88 96 LYS A N 1
ATOM 772 C CA . LYS A 1 96 ? 23.032 -5.209 -37.461 1.00 53.88 96 LYS A CA 1
ATOM 773 C C . LYS A 1 96 ? 22.020 -4.641 -38.470 1.00 53.88 96 LYS A C 1
ATOM 775 O O . LYS A 1 96 ? 21.877 -5.214 -39.547 1.00 53.88 96 LYS A O 1
ATOM 780 N N . SER A 1 97 ? 21.315 -3.553 -38.145 1.00 53.56 97 SER A N 1
ATOM 781 C CA . SER A 1 97 ? 20.346 -2.885 -39.030 1.00 53.56 97 SER A CA 1
ATOM 782 C C . SER A 1 97 ? 20.993 -1.865 -39.976 1.00 53.56 97 SER A C 1
ATOM 784 O O . SER A 1 97 ? 20.355 -1.396 -40.919 1.00 53.56 97 SER A O 1
ATOM 786 N N . LEU A 1 98 ? 22.282 -1.560 -39.784 1.00 58.94 98 LEU A N 1
ATOM 787 C CA . LEU A 1 98 ? 23.042 -0.664 -40.650 1.00 58.94 98 LEU A CA 1
ATOM 788 C C . LEU A 1 98 ? 23.494 -1.394 -41.931 1.00 58.94 98 LEU A C 1
ATOM 790 O O . LEU A 1 98 ? 24.524 -2.056 -41.972 1.00 58.94 98 LEU A O 1
ATOM 794 N N . LEU A 1 99 ? 22.664 -1.256 -42.967 1.00 58.53 99 LEU A N 1
ATOM 795 C CA . LEU A 1 99 ? 22.907 -1.413 -44.410 1.00 58.53 99 LEU A CA 1
ATOM 796 C C . LEU A 1 99 ? 23.881 -2.515 -44.897 1.00 58.53 99 LEU A C 1
ATOM 798 O O . LEU A 1 99 ? 25.093 -2.313 -44.947 1.00 58.53 99 LEU A O 1
ATOM 802 N N . PRO A 1 100 ? 23.343 -3.525 -45.603 1.00 51.62 100 PRO A N 1
ATOM 803 C CA . PRO A 1 100 ? 23.928 -4.081 -46.812 1.00 51.62 100 PRO A CA 1
ATOM 804 C C . PRO A 1 100 ? 23.201 -3.535 -48.057 1.00 51.62 100 PRO A C 1
ATOM 806 O O . PRO A 1 100 ? 22.975 -4.263 -49.018 1.00 51.62 100 PRO A O 1
ATOM 809 N N . PHE A 1 101 ? 22.816 -2.249 -48.090 1.00 51.66 101 PHE A N 1
ATOM 810 C CA . PHE A 1 101 ? 22.281 -1.647 -49.329 1.00 51.66 101 PHE A CA 1
ATOM 811 C C . PHE A 1 101 ? 23.288 -1.760 -50.488 1.00 51.66 101 PHE A C 1
ATOM 813 O O . PHE A 1 101 ? 22.905 -1.845 -51.648 1.00 51.66 101 PHE A O 1
ATOM 820 N N . ALA A 1 102 ? 24.583 -1.856 -50.173 1.00 53.78 102 ALA A N 1
ATOM 821 C CA . ALA A 1 102 ? 25.637 -2.055 -51.158 1.00 53.78 102 ALA A CA 1
ATOM 822 C C . ALA A 1 102 ? 25.734 -3.490 -51.728 1.00 53.78 102 ALA A C 1
ATOM 824 O O . ALA A 1 102 ? 26.483 -3.686 -52.682 1.00 53.78 102 ALA A O 1
ATOM 825 N N . SER A 1 103 ? 25.031 -4.496 -51.182 1.00 54.06 103 SER A N 1
ATOM 826 C CA . SER A 1 103 ? 25.190 -5.903 -51.608 1.00 54.06 103 SER A CA 1
ATOM 827 C C . SER A 1 103 ? 23.902 -6.631 -52.009 1.00 54.06 103 SER A C 1
ATOM 829 O O . SER A 1 103 ? 23.964 -7.809 -52.370 1.00 54.06 103 SER A O 1
ATOM 831 N N . ALA A 1 104 ? 22.746 -5.960 -52.012 1.00 57.62 104 ALA A N 1
ATOM 832 C CA . ALA A 1 104 ? 21.507 -6.554 -52.506 1.00 57.62 104 ALA A CA 1
ATOM 833 C C . ALA A 1 104 ? 21.452 -6.522 -54.052 1.00 57.62 104 ALA A C 1
ATOM 835 O O . ALA A 1 104 ? 21.629 -5.459 -54.652 1.00 57.62 104 ALA A O 1
ATOM 836 N N . PRO A 1 105 ? 21.203 -7.658 -54.734 1.00 60.84 105 PRO A N 1
ATOM 837 C CA . PRO A 1 105 ? 21.026 -7.673 -56.182 1.00 60.84 105 PRO A CA 1
ATOM 838 C C . PRO A 1 105 ? 19.779 -6.869 -56.577 1.00 60.84 105 PRO A C 1
ATOM 840 O O . PRO A 1 105 ? 18.730 -7.000 -55.951 1.00 60.84 105 PRO A O 1
ATOM 843 N N . TYR A 1 106 ? 19.886 -6.093 -57.661 1.00 57.88 106 TYR A N 1
ATOM 844 C CA . TYR A 1 106 ? 18.896 -5.134 -58.192 1.00 57.88 106 TYR A CA 1
ATOM 845 C C . TYR A 1 106 ? 17.479 -5.685 -58.463 1.00 57.88 106 TYR A C 1
ATOM 847 O O . TYR A 1 106 ? 16.595 -4.936 -58.870 1.00 57.88 106 TYR A O 1
ATOM 855 N N . MET A 1 107 ? 17.261 -6.987 -58.273 1.00 56.91 107 MET A N 1
ATOM 856 C CA . MET A 1 107 ? 16.021 -7.698 -58.583 1.00 56.91 107 MET A CA 1
ATOM 857 C C . MET A 1 107 ? 15.383 -8.382 -57.359 1.00 56.91 107 MET A C 1
ATOM 859 O O . MET A 1 107 ? 14.403 -9.107 -57.512 1.00 56.91 107 MET A O 1
ATOM 863 N N . ALA A 1 108 ? 15.913 -8.166 -56.150 1.00 63.62 108 ALA A N 1
ATOM 864 C CA . ALA A 1 108 ? 15.318 -8.645 -54.903 1.00 63.62 108 ALA A CA 1
ATOM 865 C C . ALA A 1 108 ? 14.674 -7.485 -54.131 1.00 63.62 108 ALA A C 1
ATOM 867 O O . ALA A 1 108 ? 15.264 -6.415 -54.005 1.00 63.62 108 ALA A O 1
ATOM 868 N N . ILE A 1 109 ? 13.471 -7.706 -53.592 1.00 61.16 109 ILE A N 1
ATOM 869 C CA . ILE A 1 109 ? 12.839 -6.766 -52.658 1.00 61.16 109 ILE A CA 1
ATOM 870 C C . ILE A 1 109 ? 13.725 -6.717 -51.401 1.00 61.16 109 ILE A C 1
ATOM 872 O O . ILE A 1 109 ? 13.948 -7.775 -50.802 1.00 61.16 109 ILE A O 1
ATOM 876 N N . PRO A 1 110 ? 14.256 -5.544 -51.005 1.00 63.72 110 PRO A N 1
ATOM 877 C CA . PRO A 1 110 ? 15.094 -5.442 -49.820 1.00 63.72 110 PRO A CA 1
ATOM 878 C C . PRO A 1 110 ? 14.311 -5.875 -48.574 1.00 63.72 110 PRO A C 1
ATOM 880 O O . PRO A 1 110 ? 13.122 -5.557 -48.469 1.00 63.72 110 PRO A O 1
ATOM 883 N N . PRO A 1 111 ? 14.937 -6.588 -47.623 1.00 61.44 111 PRO A N 1
ATOM 884 C CA . PRO A 1 111 ? 14.301 -6.853 -46.338 1.00 61.44 111 PRO A CA 1
ATOM 885 C C . PRO A 1 111 ? 13.982 -5.524 -45.632 1.00 61.44 111 PRO A C 1
ATOM 887 O O . PRO A 1 111 ? 14.664 -4.522 -45.833 1.00 61.44 111 PRO A O 1
ATOM 890 N N . LEU A 1 112 ? 12.899 -5.506 -44.853 1.00 60.25 112 LEU A N 1
ATOM 891 C CA . LEU A 1 112 ? 12.424 -4.311 -44.159 1.00 60.25 112 LEU A CA 1
ATOM 892 C C . LEU A 1 112 ? 13.458 -3.890 -43.100 1.00 60.25 112 LEU A C 1
ATOM 894 O O . LEU A 1 112 ? 13.771 -4.677 -42.209 1.00 60.25 112 LEU A O 1
ATOM 898 N N . TYR A 1 113 ? 13.991 -2.673 -43.220 1.00 65.00 113 TYR A N 1
ATOM 899 C CA . TYR A 1 113 ? 14.932 -2.082 -42.266 1.00 65.00 113 TYR A CA 1
ATOM 900 C C . TYR A 1 113 ? 14.276 -0.902 -41.551 1.00 65.00 113 TYR A C 1
ATOM 902 O O . TYR A 1 113 ? 13.578 -0.108 -42.185 1.00 65.00 113 TYR A O 1
ATOM 910 N N . ASP A 1 114 ? 14.552 -0.762 -40.256 1.00 64.19 114 ASP A N 1
ATOM 911 C CA . ASP A 1 114 ? 14.105 0.389 -39.478 1.00 64.19 114 ASP A CA 1
ATOM 912 C C . ASP A 1 114 ? 14.984 1.599 -39.815 1.00 64.19 114 ASP A C 1
ATOM 914 O O . ASP A 1 114 ? 16.177 1.641 -39.504 1.00 64.19 114 ASP A O 1
ATOM 918 N N . LEU A 1 115 ? 14.394 2.577 -40.503 1.00 69.06 115 LEU A N 1
ATOM 919 C CA . LEU A 1 115 ? 15.022 3.868 -40.766 1.00 69.06 115 LEU A CA 1
ATOM 920 C C . LEU A 1 115 ? 14.900 4.757 -39.529 1.00 69.06 115 LEU A C 1
ATOM 922 O O . LEU A 1 115 ? 13.825 4.799 -38.923 1.00 69.06 115 LEU A O 1
ATOM 926 N N . PRO A 1 116 ? 15.956 5.509 -39.172 1.00 68.81 116 PRO A N 1
ATOM 927 C CA . PRO A 1 116 ? 15.858 6.431 -38.066 1.00 68.81 116 PRO A CA 1
ATOM 928 C C . PRO A 1 116 ? 14.781 7.475 -38.321 1.00 68.81 116 PRO A C 1
ATOM 930 O O . PRO A 1 116 ? 14.699 8.044 -39.413 1.00 68.81 116 PRO A O 1
ATOM 933 N N . ILE A 1 117 ? 13.957 7.714 -37.298 1.00 70.56 117 ILE A N 1
ATOM 934 C CA . ILE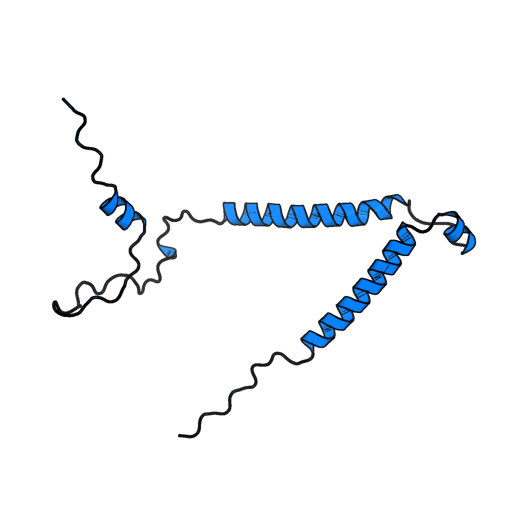 A 1 117 ? 12.782 8.587 -37.392 1.00 70.56 117 ILE A CA 1
ATOM 935 C C . ILE A 1 117 ? 13.150 9.993 -37.882 1.00 70.56 117 ILE A C 1
ATOM 937 O O . ILE A 1 117 ? 12.393 10.587 -38.636 1.00 70.56 117 ILE A O 1
ATOM 941 N N . GLU A 1 118 ? 14.360 10.466 -37.576 1.00 69.88 118 GLU A N 1
ATOM 942 C CA . GLU A 1 118 ? 14.901 11.745 -38.048 1.00 69.88 118 GLU A CA 1
ATOM 943 C C . GLU A 1 118 ? 15.093 11.802 -39.572 1.00 69.88 118 GLU A C 1
ATOM 945 O O . GLU A 1 118 ? 14.872 12.841 -40.193 1.00 69.88 118 GLU A O 1
ATOM 950 N N . VAL A 1 119 ? 15.494 10.692 -40.206 1.00 71.25 119 VAL A N 1
ATOM 951 C CA . VAL A 1 119 ? 15.623 10.617 -41.671 1.00 71.25 119 VAL A CA 1
ATOM 952 C C . VAL A 1 119 ? 14.241 10.605 -42.310 1.00 71.25 119 VAL A C 1
ATOM 954 O O . VAL A 1 119 ? 14.037 11.279 -43.316 1.00 71.25 119 VAL A O 1
ATOM 957 N N . VAL A 1 120 ? 13.285 9.886 -41.716 1.00 74.38 120 VAL A N 1
ATOM 958 C CA . VAL A 1 120 ? 11.894 9.884 -42.189 1.00 74.38 120 VAL A CA 1
ATOM 959 C C . VAL A 1 120 ? 11.291 11.278 -42.058 1.00 74.38 120 VAL A C 1
ATOM 961 O O . VAL A 1 120 ? 10.706 11.771 -43.015 1.00 74.38 120 VAL A O 1
ATOM 964 N N . GLU A 1 121 ? 11.483 11.937 -40.917 1.00 75.19 121 GLU A N 1
ATOM 965 C CA . GLU A 1 121 ? 10.985 13.287 -40.670 1.00 75.19 121 GLU A CA 1
ATOM 966 C C . GLU A 1 121 ? 11.613 14.295 -41.637 1.00 75.19 121 GLU A C 1
ATOM 968 O O . GLU A 1 121 ? 10.896 15.053 -42.285 1.00 75.19 121 GLU A O 1
ATOM 973 N N . ARG A 1 122 ? 12.937 14.253 -41.834 1.00 76.50 122 ARG A N 1
ATOM 974 C CA . ARG A 1 122 ? 13.623 15.130 -42.792 1.00 76.50 122 ARG A CA 1
ATOM 975 C C . ARG A 1 122 ? 13.170 14.894 -44.2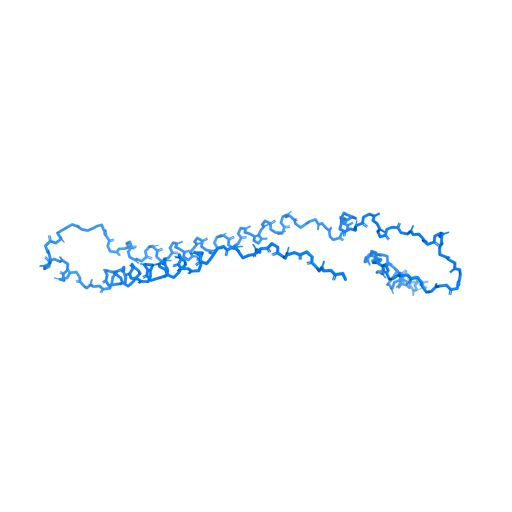33 1.00 76.50 122 ARG A C 1
ATOM 977 O O . ARG A 1 122 ? 13.026 15.857 -44.975 1.00 76.50 122 ARG A O 1
ATOM 984 N N . VAL A 1 123 ? 12.970 13.648 -44.653 1.00 78.31 123 VAL A N 1
ATOM 985 C CA . VAL A 1 123 ? 12.534 13.343 -46.028 1.00 78.31 123 VAL A CA 1
ATOM 986 C C . VAL A 1 123 ? 11.066 13.707 -46.239 1.00 78.31 123 VAL A C 1
ATOM 988 O O . VAL A 1 123 ? 10.708 14.194 -47.308 1.00 78.31 123 VAL A O 1
ATOM 991 N N . LEU A 1 124 ? 10.219 13.472 -45.237 1.00 75.12 124 LEU A N 1
ATOM 992 C CA . LEU A 1 124 ? 8.780 13.697 -45.335 1.00 75.12 124 LEU A CA 1
ATOM 993 C C . LEU A 1 124 ? 8.403 15.174 -45.159 1.00 75.12 124 LEU A C 1
ATOM 995 O O . LEU A 1 124 ? 7.487 15.641 -45.830 1.00 75.12 124 LEU A O 1
ATOM 999 N N . TYR A 1 125 ? 9.099 15.899 -44.278 1.00 73.19 125 TYR A N 1
ATOM 1000 C CA . TYR A 1 125 ? 8.752 17.272 -43.893 1.00 73.19 125 TYR A CA 1
ATOM 1001 C C . TYR A 1 125 ? 9.803 18.324 -44.270 1.00 73.19 125 TYR A C 1
ATOM 1003 O O . TYR A 1 125 ? 9.465 19.504 -44.349 1.00 73.19 125 TYR A O 1
ATOM 1011 N N . GLY A 1 126 ? 11.049 17.937 -44.569 1.00 63.59 126 GLY A N 1
ATOM 1012 C CA . GLY A 1 126 ? 12.156 18.857 -44.882 1.00 63.59 126 GLY A CA 1
ATOM 1013 C C . GLY A 1 126 ? 12.081 19.551 -46.247 1.00 63.59 126 GLY A C 1
ATOM 1014 O O . GLY A 1 126 ? 13.103 20.016 -46.737 1.00 63.59 126 GLY A O 1
ATOM 1015 N N . SER A 1 127 ? 10.901 19.610 -46.868 1.00 57.94 127 SER A N 1
ATOM 1016 C CA . SER A 1 127 ? 10.648 20.268 -48.158 1.00 57.94 127 SER A CA 1
ATOM 1017 C C . SER A 1 127 ? 9.742 21.506 -48.034 1.00 57.94 127 SER A C 1
ATOM 1019 O O . SER A 1 127 ? 9.209 21.956 -49.045 1.00 57.94 127 SER A O 1
ATOM 1021 N N . SER A 1 128 ? 9.518 22.036 -46.828 1.00 60.62 128 SER A N 1
ATOM 1022 C CA . SER A 1 128 ? 8.443 23.020 -46.595 1.00 60.62 128 SER A CA 1
ATOM 1023 C C . SER A 1 128 ? 8.874 24.481 -46.399 1.00 60.62 128 SER A C 1
ATOM 1025 O O . SER A 1 128 ? 8.014 25.260 -46.023 1.00 60.62 128 SER A O 1
ATOM 1027 N N . ASP A 1 129 ? 10.130 24.880 -46.643 1.00 61.28 129 ASP A N 1
ATOM 1028 C CA . ASP A 1 129 ? 10.625 26.192 -46.162 1.00 61.28 129 ASP A CA 1
ATOM 1029 C C . ASP A 1 129 ? 11.423 27.045 -47.177 1.00 61.28 129 ASP A C 1
ATOM 1031 O O . ASP A 1 129 ? 12.321 27.774 -46.781 1.00 61.28 129 ASP A O 1
ATOM 1035 N N . ASP A 1 130 ? 11.088 27.024 -48.472 1.00 58.44 130 ASP A N 1
ATOM 1036 C CA . ASP A 1 130 ? 11.710 27.933 -49.463 1.00 58.44 130 ASP A CA 1
ATOM 1037 C C . ASP A 1 130 ? 10.684 28.563 -50.437 1.00 58.44 130 ASP A C 1
ATOM 1039 O O . ASP A 1 130 ? 10.897 28.555 -51.647 1.00 58.44 130 ASP A O 1
ATOM 1043 N N . ASP A 1 131 ? 9.554 29.101 -49.952 1.00 56.75 131 ASP A N 1
ATOM 1044 C CA . ASP A 1 131 ? 8.635 29.875 -50.823 1.00 56.75 131 ASP A CA 1
ATOM 1045 C C . ASP A 1 131 ? 7.987 31.098 -50.145 1.00 56.75 131 ASP A C 1
ATOM 1047 O O . ASP A 1 131 ? 6.849 31.447 -50.430 1.00 56.75 131 ASP A O 1
ATOM 1051 N N . ASP A 1 132 ? 8.717 31.775 -49.252 1.00 55.62 132 ASP A N 1
ATOM 1052 C CA . ASP A 1 132 ? 8.329 33.095 -48.728 1.00 55.62 132 ASP A CA 1
ATOM 1053 C C . ASP A 1 132 ? 9.509 34.078 -48.835 1.00 55.62 132 ASP A C 1
ATOM 1055 O O . ASP A 1 132 ? 10.100 34.513 -47.847 1.00 55.62 132 ASP A O 1
ATOM 1059 N N . THR A 1 133 ? 9.896 34.425 -50.064 1.00 51.94 133 THR A N 1
ATOM 1060 C CA . THR A 1 133 ? 10.605 35.689 -50.336 1.00 51.94 133 THR A CA 1
ATOM 1061 C C . THR A 1 133 ? 10.240 36.212 -51.723 1.00 51.94 133 THR A C 1
ATOM 1063 O O . THR A 1 133 ? 10.868 35.847 -52.713 1.00 51.94 133 THR A O 1
ATOM 1066 N N . ASP A 1 134 ? 9.249 37.101 -51.765 1.00 43.44 134 ASP A N 1
ATOM 1067 C CA . ASP A 1 134 ? 9.106 38.141 -52.793 1.00 43.44 134 ASP A CA 1
ATOM 1068 C C . ASP A 1 134 ? 8.699 39.461 -52.109 1.00 43.44 134 ASP A C 1
ATOM 1070 O O . ASP A 1 134 ? 7.793 39.427 -51.238 1.00 43.44 134 ASP A O 1
#

Radius of gyration: 31.73 Å; chains: 1; bounding box: 40×77×90 Å

Sequence (134 aa):
AQFPPREPTDPAPTVESQGFVLYIGSLVAYVMYLVWAFLPEQWLVAIGIEWYPSRDWALLVPAWIVMLVAFVYISYFLLTMYSTPSLALPESYDGKSLLPFASAPYMAIPPLYDLPIEVVERVLYGSSDDDDTD

pLDDT: mean 70.68, std 13.76, range [43.44, 95.69]

Foldseek 3Di:
DDDPDDDPPDPDPVVVVVVVVVVVVVVVVVVVLVCVLPPDPVVVVVVVNPDDDDSCVSVCVVVVVVVVVVVVVVVVVVVCVVPDDPLPDCPVDPPVLPDPVVPDPPPDDDDDGDDRVVVVCCVVPVPPPPDPDD

Secondary structure (DSSP, 8-state):
-PPPPPP-----THHHHHHHHHHHHHHHHHHHHHHHHHS-HHHHHHTT------TTHHHHHHHHHHHHHHHHHHHHHHHHHHT---TT-GGGS-TTSS--TTTS-TTSPPPP----HHHHHHHHHTT-SS----